Protein AF-A0A7S0RAB5-F1 (afdb_monomer)

Organism: NCBI:txid1411642

Foldseek 3Di:
DPPDFFDDQVPAPQSVVDDPVRNVLCRVLVNHNVRLVVLLVVQLVVCVVPVAAALVNSCVVDPDDSVSSVSSVVVCVVVVSGDNDSDPDDDDPPDPDDDDDDDDDDDDDDDDDDDDDDDD

Nearest PDB structures (foldseek):
  2cuj-assembly1_A  TM=9.264E-01  e=1.226E-06  Mus musculus
  2aqf-assembly1_A  TM=9.009E-01  e=9.433E-06  Mus musculus
  2aqe-assembly1_A  TM=8.494E-01  e=2.950E-05  Mus musculus
  5duk-assembly1_B  TM=6.057E-01  e=8.960E-01  Thermoplasmatales archaeon SCGC AB-539-N05
  4hx8-assembly1_A  TM=6.334E-01  e=1.538E+00  Bacillus subtilis subsp. subtilis str. 168

Radius of gyration: 24.68 Å; Cα contacts (8 Å, |Δi|>4): 88; chains: 1; bounding box: 91×33×41 Å

Solvent-accessible surface area (backbone atoms only — not comparable to full-atom values): 7958 Å² total; per-residue (Å²): 131,86,87,70,79,65,40,85,51,87,88,46,69,54,38,88,79,44,52,74,72,55,45,53,49,25,18,71,63,63,44,55,44,53,57,50,51,53,50,52,53,52,52,43,54,45,22,72,74,68,59,26,50,45,80,63,56,54,52,72,74,39,100,58,63,60,71,56,50,46,58,53,48,55,49,37,41,73,76,61,69,46,35,79,54,82,66,80,85,82,84,83,85,84,75,88,79,79,87,88,85,89,88,83,82,90,85,86,83,88,86,86,87,83,79,91,84,85,84,132

InterPro domains:
  IPR007526 SWIRM domain [PS50934] (1-93)
  IPR009057 Homedomain-like superfamily [SSF46689] (3-84)
  IPR036388 Winged helix-like DNA-binding domain superfamily [G3DSA:1.10.10.10] (1-84)

Secondary structure (DSSP, 8-state):
---PPPPP-TTSTTGGGS-HHHHHHHHHHT--HHHHHHHHHHHHHHHHHHS---HHHHHHH--S-HHHHHHHHHHHHHTTSS-SS-----------------------------------

pLDDT: mean 73.77, std 18.83, range [35.72, 91.31]

Mean predicted aligned error: 14.09 Å

Structure (mmCIF, N/CA/C/O backbone):
data_AF-A0A7S0RAB5-F1
#
_entry.id   AF-A0A7S0RAB5-F1
#
loop_
_atom_site.group_PDB
_atom_site.id
_atom_site.type_symbol
_atom_site.label_atom_id
_atom_site.label_alt_id
_atom_site.label_comp_id
_atom_site.label_asym_id
_atom_site.label_entity_id
_atom_site.label_seq_id
_atom_site.pdbx_PDB_ins_code
_atom_site.Cartn_x
_atom_site.Cartn_y
_atom_site.Cartn_z
_atom_site.occupancy
_atom_site.B_iso_or_equiv
_atom_site.auth_seq_id
_atom_site.auth_comp_id
_atom_site.auth_asym_id
_atom_site.auth_atom_id
_atom_site.pdbx_PDB_model_num
ATOM 1 N N . GLN A 1 1 ? -0.297 -25.748 11.561 1.00 43.00 1 GLN A N 1
ATOM 2 C CA . GLN A 1 1 ? -0.732 -24.383 11.193 1.00 43.00 1 GLN A CA 1
ATOM 3 C C . GLN A 1 1 ? -1.281 -23.698 12.435 1.00 43.00 1 GLN A C 1
ATOM 5 O O . GLN A 1 1 ? -2.224 -24.213 13.025 1.00 43.00 1 GLN A O 1
ATOM 10 N N . ARG A 1 2 ? -0.664 -22.610 12.910 1.00 53.41 2 ARG A N 1
ATOM 11 C CA . ARG A 1 2 ? -1.203 -21.876 14.064 1.00 53.41 2 ARG A CA 1
ATOM 12 C C . ARG A 1 2 ? -2.383 -21.036 13.576 1.00 53.41 2 ARG A C 1
ATOM 14 O O . ARG A 1 2 ? -2.157 -20.039 12.903 1.00 53.41 2 ARG A O 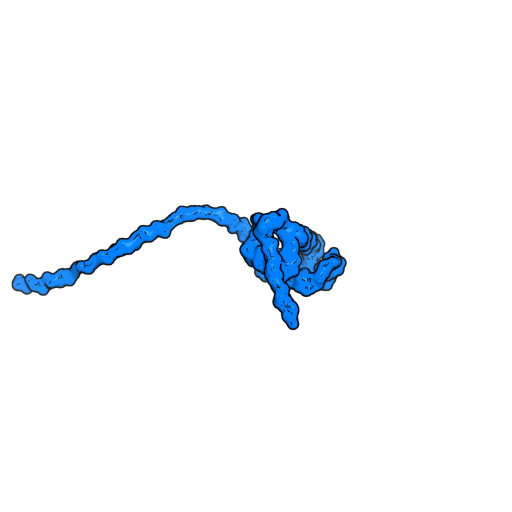1
ATOM 21 N N . HIS A 1 3 ? -3.606 -21.453 13.897 1.00 55.44 3 HIS A N 1
ATOM 22 C CA . HIS A 1 3 ? -4.803 -20.624 13.752 1.00 55.44 3 HIS A CA 1
ATOM 23 C C . HIS A 1 3 ? -4.666 -19.448 14.722 1.00 55.44 3 HIS A C 1
ATOM 25 O O . HIS A 1 3 ? -4.989 -19.559 15.903 1.00 55.44 3 HIS A O 1
ATOM 31 N N . GLN A 1 4 ? -4.058 -18.355 14.266 1.00 63.41 4 GLN A N 1
ATOM 32 C CA . GLN A 1 4 ? -3.954 -17.150 15.076 1.00 63.41 4 GLN A CA 1
ATOM 33 C C . GLN A 1 4 ? -5.253 -16.367 14.950 1.00 63.41 4 GLN A C 1
ATOM 35 O O . GLN A 1 4 ? -5.763 -16.187 13.846 1.00 63.41 4 GLN A O 1
ATOM 40 N N . ARG A 1 5 ? -5.791 -15.927 16.092 1.00 73.88 5 ARG A N 1
ATOM 41 C CA . ARG A 1 5 ? -7.004 -15.111 16.111 1.00 73.88 5 ARG A CA 1
ATOM 42 C C . ARG A 1 5 ? -6.786 -13.821 15.305 1.00 73.88 5 ARG A C 1
ATOM 44 O O . ARG A 1 5 ? -5.693 -13.249 15.410 1.00 73.88 5 ARG A O 1
ATOM 51 N N . PRO A 1 6 ? -7.794 -13.373 14.534 1.00 75.06 6 PRO A N 1
ATOM 52 C CA . PRO A 1 6 ? -7.741 -12.096 13.834 1.00 75.06 6 PRO A CA 1
ATOM 53 C C . PRO A 1 6 ? -7.420 -10.957 14.806 1.00 75.06 6 PRO A C 1
ATOM 55 O O . PRO A 1 6 ? -7.872 -10.970 15.953 1.00 75.06 6 PRO A O 1
ATOM 58 N N . LEU A 1 7 ? -6.612 -9.995 14.363 1.00 79.62 7 LEU A N 1
ATOM 59 C CA . LEU A 1 7 ? -6.367 -8.772 15.124 1.00 79.62 7 LEU A CA 1
ATOM 60 C C . LEU A 1 7 ? -7.634 -7.915 15.087 1.00 79.62 7 LEU A C 1
ATOM 62 O O . LEU A 1 7 ? -8.170 -7.685 14.004 1.00 79.62 7 LEU A O 1
ATOM 66 N N . ASP A 1 8 ? -8.094 -7.433 16.240 1.00 80.31 8 ASP A N 1
ATOM 67 C CA . ASP A 1 8 ? -9.153 -6.427 16.244 1.00 80.31 8 ASP A CA 1
ATOM 68 C C . ASP A 1 8 ? -8.555 -5.082 15.830 1.00 80.31 8 ASP A C 1
ATOM 70 O O . ASP A 1 8 ? -7.626 -4.571 16.458 1.00 80.31 8 ASP A O 1
ATOM 74 N N . ILE A 1 9 ? -9.050 -4.558 14.716 1.00 82.31 9 ILE A N 1
ATOM 75 C CA . ILE A 1 9 ? -8.608 -3.297 14.114 1.00 82.31 9 ILE A CA 1
ATOM 76 C C . ILE A 1 9 ? -9.522 -2.126 14.487 1.00 82.31 9 ILE A C 1
ATOM 78 O O . ILE A 1 9 ? -9.153 -0.973 14.265 1.00 82.31 9 ILE A O 1
ATOM 82 N N . ARG A 1 10 ? -10.696 -2.399 15.072 1.00 74.56 10 ARG A N 1
ATOM 83 C CA . ARG A 1 10 ? -11.684 -1.383 15.450 1.00 74.56 10 ARG A CA 1
ATOM 84 C C . ARG A 1 10 ? -11.160 -0.593 16.652 1.00 74.56 10 ARG A C 1
ATOM 86 O O . ARG A 1 10 ? -10.992 -1.145 17.733 1.00 74.56 10 ARG A O 1
ATOM 93 N N . GLY A 1 11 ? -10.861 0.690 16.440 1.00 76.94 11 GLY A N 1
ATOM 94 C CA . GLY A 1 11 ? -10.285 1.586 17.453 1.00 76.94 11 GLY A CA 1
ATOM 95 C C . GLY A 1 11 ? -8.774 1.815 17.339 1.00 76.94 11 GLY A C 1
ATOM 96 O O . GLY A 1 11 ? -8.204 2.532 18.159 1.00 76.94 11 GLY A O 1
ATOM 97 N N . LEU A 1 12 ? -8.109 1.241 16.330 1.00 84.50 12 LEU A N 1
ATOM 98 C CA . LEU A 1 12 ? -6.711 1.561 16.038 1.00 84.50 12 LEU A CA 1
ATOM 99 C C . LEU A 1 12 ? -6.595 2.847 15.201 1.00 84.50 12 LEU A C 1
ATOM 101 O O . LEU A 1 12 ? -7.436 3.102 14.336 1.00 84.50 12 LEU A O 1
ATOM 105 N N . PRO A 1 13 ? -5.528 3.642 15.395 1.00 82.88 13 PRO A N 1
ATOM 106 C CA . PRO A 1 13 ? -5.316 4.856 14.618 1.00 82.88 13 PRO A CA 1
ATOM 107 C C . PRO A 1 13 ? -5.153 4.522 13.130 1.00 82.88 13 PRO A C 1
ATOM 109 O O . PRO A 1 13 ? -4.350 3.661 12.758 1.00 82.88 13 PRO A O 1
ATOM 112 N N . GLY A 1 14 ? -5.926 5.209 12.288 1.00 81.81 14 GLY A N 1
ATOM 113 C CA . GLY A 1 14 ? -5.958 4.993 10.841 1.00 81.81 14 GLY A CA 1
ATOM 114 C C . GLY A 1 14 ? -6.905 3.884 10.374 1.00 81.81 14 GLY A C 1
ATOM 115 O O . GLY A 1 14 ? -6.995 3.668 9.173 1.00 81.81 14 GLY A O 1
ATOM 116 N N . ALA A 1 15 ? -7.627 3.203 11.275 1.00 85.12 15 ALA A N 1
ATOM 117 C CA . ALA A 1 15 ? -8.634 2.210 10.887 1.00 85.12 15 ALA A CA 1
ATOM 118 C C . ALA A 1 15 ? -9.799 2.821 10.089 1.00 85.12 15 ALA A C 1
ATOM 120 O O . ALA A 1 15 ? -10.341 2.155 9.218 1.00 85.12 15 ALA A O 1
ATOM 121 N N . GLU A 1 16 ? -10.143 4.085 10.344 1.00 85.56 16 GLU A N 1
ATOM 122 C CA . GLU A 1 16 ? -11.215 4.800 9.630 1.00 85.56 16 GLU A CA 1
ATOM 123 C C . GLU A 1 16 ? -10.843 5.172 8.187 1.00 85.56 16 GLU A C 1
ATOM 125 O O . GLU A 1 16 ? -11.714 5.452 7.377 1.00 85.56 16 GLU A O 1
ATOM 130 N N . LEU A 1 17 ? -9.549 5.152 7.855 1.00 86.81 17 LEU A N 1
ATOM 131 C CA . LEU A 1 17 ? -9.042 5.395 6.500 1.00 86.81 17 LEU A CA 1
ATOM 132 C C . LEU A 1 17 ? -8.933 4.098 5.686 1.00 86.81 17 LEU A C 1
ATOM 134 O O . LEU A 1 17 ? -8.532 4.132 4.522 1.00 86.81 17 LEU A O 1
ATOM 138 N N . LEU A 1 18 ? -9.202 2.952 6.319 1.00 86.31 18 LEU A N 1
ATOM 139 C CA . LEU A 1 18 ? -9.209 1.660 5.656 1.00 86.31 18 LEU A CA 1
ATOM 140 C C . LEU A 1 18 ? -10.596 1.375 5.109 1.00 86.31 18 LEU A C 1
ATOM 142 O O . LEU A 1 18 ? -11.613 1.517 5.781 1.00 86.31 18 LEU A O 1
ATOM 146 N N . THR A 1 19 ? -10.609 0.858 3.898 1.00 87.50 19 THR A N 1
ATOM 147 C CA . THR A 1 19 ? -11.803 0.286 3.285 1.00 87.50 19 THR A CA 1
ATOM 148 C C . THR A 1 19 ? -12.060 -1.141 3.807 1.00 87.50 19 THR A C 1
ATOM 150 O O . THR A 1 19 ? -11.169 -1.774 4.378 1.00 87.50 19 THR A O 1
ATOM 153 N N . ALA A 1 20 ? -13.268 -1.691 3.612 1.00 85.44 20 ALA A N 1
ATOM 154 C CA . ALA A 1 20 ? -13.691 -2.970 4.215 1.00 85.44 20 ALA A CA 1
ATOM 155 C C . ALA A 1 20 ? -12.719 -4.147 3.952 1.00 85.44 20 ALA A C 1
ATOM 157 O O . ALA A 1 20 ? -12.221 -4.776 4.887 1.00 85.44 20 ALA A O 1
ATOM 158 N N . TRP A 1 21 ? -12.366 -4.374 2.686 1.00 86.25 21 TRP A N 1
ATOM 159 C CA . TRP A 1 21 ? -11.325 -5.307 2.231 1.00 86.25 21 TRP A CA 1
ATOM 160 C C . TRP A 1 21 ? -9.920 -5.060 2.822 1.00 86.25 21 TRP A C 1
ATOM 162 O O . TRP A 1 21 ? -9.243 -6.015 3.210 1.00 86.25 21 TRP A O 1
ATOM 172 N N . GLU A 1 22 ? -9.470 -3.806 2.960 1.00 89.00 22 GLU A N 1
ATOM 173 C CA . GLU A 1 22 ? -8.187 -3.484 3.611 1.00 89.00 22 GLU A CA 1
ATOM 174 C C . GLU A 1 22 ? -8.225 -3.827 5.110 1.00 89.00 22 GLU A C 1
ATOM 176 O O . GLU A 1 22 ? -7.245 -4.333 5.670 1.00 89.00 22 GLU A O 1
ATOM 181 N N . GLY A 1 23 ? -9.371 -3.600 5.757 1.00 87.88 23 GLY A N 1
ATOM 182 C CA . GLY A 1 23 ? -9.621 -3.976 7.143 1.00 87.88 23 GLY A CA 1
ATOM 183 C C . GLY A 1 23 ? -9.536 -5.488 7.362 1.00 87.88 23 GLY A C 1
ATOM 184 O O . GLY A 1 23 ? -8.823 -5.949 8.257 1.00 87.88 23 GLY A O 1
ATOM 185 N N . GLU A 1 24 ? -10.180 -6.282 6.507 1.00 88.44 24 GLU A N 1
ATOM 186 C CA . GLU A 1 24 ? -10.096 -7.748 6.557 1.00 88.44 24 GLU A CA 1
ATOM 187 C C . GLU A 1 24 ? -8.654 -8.249 6.399 1.00 88.44 24 GLU A C 1
ATOM 189 O O . GLU A 1 24 ? -8.197 -9.125 7.147 1.00 88.44 24 GLU A O 1
ATOM 194 N N . LEU A 1 25 ? -7.898 -7.650 5.473 1.00 87.75 25 LEU A N 1
ATOM 195 C CA . LEU A 1 25 ? -6.489 -7.969 5.275 1.00 87.75 25 LEU A CA 1
ATOM 196 C C . LEU A 1 25 ? -5.65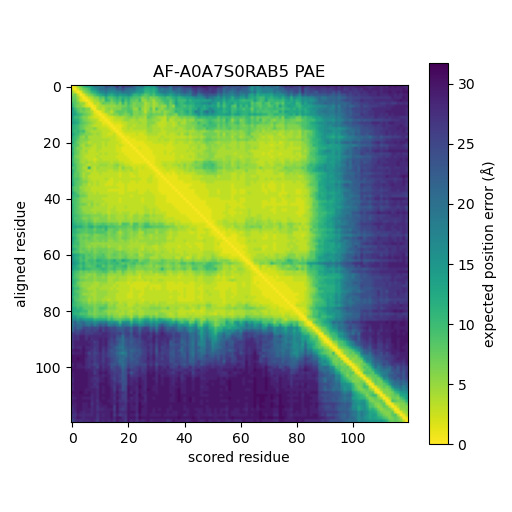9 -7.638 6.522 1.00 87.75 25 LEU A C 1
ATOM 198 O O . LEU A 1 25 ? -4.851 -8.462 6.957 1.00 87.75 25 LEU A O 1
ATOM 202 N N . CYS A 1 26 ? -5.866 -6.469 7.130 1.00 88.06 26 CYS A N 1
ATOM 203 C CA . CYS A 1 26 ? -5.160 -6.055 8.342 1.00 88.06 26 CYS A CA 1
ATOM 204 C C . CYS A 1 26 ? -5.480 -6.965 9.536 1.00 88.06 26 CYS A C 1
ATOM 206 O O . CYS A 1 26 ? -4.560 -7.421 10.227 1.00 88.06 26 CYS A O 1
ATOM 208 N N . ALA A 1 27 ? -6.756 -7.309 9.728 1.00 88.50 27 ALA A N 1
ATOM 209 C CA . ALA A 1 27 ? -7.207 -8.236 10.761 1.00 88.50 27 ALA A CA 1
ATOM 210 C C . ALA A 1 27 ? -6.590 -9.635 10.576 1.00 88.50 27 ALA A C 1
ATOM 212 O O . ALA A 1 27 ? -6.062 -10.217 11.529 1.00 88.50 27 ALA A O 1
ATOM 213 N N . GLY A 1 28 ? -6.571 -10.154 9.343 1.00 86.25 28 GLY A N 1
ATOM 214 C CA . GLY A 1 28 ? -6.017 -11.471 9.014 1.00 86.25 28 GLY A CA 1
ATOM 215 C C . GLY A 1 28 ? -4.483 -11.542 9.008 1.00 86.25 28 GLY A C 1
ATOM 216 O O . GLY A 1 28 ? -3.907 -12.567 9.370 1.00 86.25 28 GLY A O 1
ATOM 217 N N . CYS A 1 29 ? -3.793 -10.468 8.617 1.00 83.25 29 CYS A N 1
ATOM 218 C CA . CYS A 1 29 ? -2.325 -10.377 8.620 1.00 83.25 29 CYS A CA 1
ATOM 219 C C . CYS A 1 29 ? -1.744 -9.937 9.975 1.00 83.25 29 CYS A C 1
ATOM 221 O O . CYS A 1 29 ? -0.516 -9.946 10.145 1.00 83.25 29 CYS A O 1
ATOM 223 N N . ARG A 1 30 ? -2.602 -9.544 10.930 1.00 85.00 30 ARG A N 1
ATOM 224 C CA . ARG A 1 30 ? -2.222 -8.858 12.176 1.00 85.00 30 ARG A CA 1
ATOM 225 C C . ARG A 1 30 ? -1.312 -7.660 11.886 1.00 85.00 30 ARG A C 1
ATOM 227 O O . ARG A 1 30 ? -0.239 -7.523 12.478 1.00 85.00 30 ARG A O 1
ATOM 234 N N . LEU A 1 31 ? -1.706 -6.862 10.898 1.00 86.12 31 LEU A N 1
ATOM 235 C CA . LEU A 1 31 ? -1.017 -5.646 10.481 1.00 86.12 31 LEU A CA 1
ATOM 236 C C . LEU A 1 31 ? -1.761 -4.456 11.086 1.00 86.12 31 LEU A C 1
ATOM 238 O O . LEU A 1 31 ? -2.981 -4.380 10.976 1.00 86.12 31 LEU A O 1
ATOM 242 N N . LEU A 1 32 ? -1.046 -3.549 11.754 1.00 88.81 32 LEU A N 1
ATOM 243 C CA . LEU A 1 32 ? -1.686 -2.345 12.278 1.00 88.81 32 LEU A CA 1
ATOM 244 C C . LEU A 1 32 ? -2.100 -1.434 11.110 1.00 88.81 32 LEU A C 1
ATOM 246 O O . LEU A 1 32 ? -1.272 -1.230 10.217 1.00 88.81 32 LEU A O 1
ATOM 250 N N . PRO A 1 33 ? -3.296 -0.818 11.148 1.00 90.06 33 PRO A N 1
ATOM 251 C CA . PRO A 1 33 ? -3.763 0.109 10.116 1.00 90.06 33 PRO A CA 1
ATOM 252 C C . PRO A 1 33 ? -2.739 1.191 9.764 1.00 90.06 33 PRO A C 1
ATOM 254 O O . PRO A 1 33 ? -2.399 1.367 8.600 1.00 90.06 33 PRO A O 1
ATOM 257 N N . VAL A 1 34 ? -2.132 1.824 10.772 1.00 89.62 34 VAL A N 1
ATOM 258 C CA . VAL A 1 34 ? -1.076 2.830 10.567 1.00 89.62 34 VAL A CA 1
ATOM 259 C C . VAL A 1 34 ? 0.136 2.299 9.784 1.00 89.62 34 VAL A C 1
ATOM 261 O O . VAL A 1 34 ? 0.698 3.006 8.953 1.00 89.62 34 VAL A O 1
ATOM 264 N N . HIS A 1 35 ? 0.526 1.039 10.001 1.00 88.94 35 HIS A N 1
ATOM 265 C CA . HIS A 1 35 ? 1.646 0.428 9.279 1.00 88.94 35 HIS A CA 1
ATOM 266 C C . HIS A 1 35 ? 1.251 0.070 7.848 1.00 88.94 35 HIS A C 1
ATOM 268 O O . HIS A 1 35 ? 2.055 0.231 6.935 1.00 88.94 35 HIS A O 1
ATOM 274 N N . TYR A 1 36 ? 0.020 -0.407 7.652 1.00 90.56 36 TYR A N 1
ATOM 275 C CA . TYR A 1 36 ? -0.518 -0.673 6.324 1.00 90.56 36 TYR A CA 1
ATOM 276 C C . TYR A 1 36 ? -0.552 0.600 5.471 1.00 90.56 36 TYR A C 1
ATOM 278 O O . TYR A 1 36 ? -0.065 0.587 4.343 1.00 90.56 36 TYR A O 1
ATOM 286 N N . LEU A 1 37 ? -1.049 1.707 6.031 1.00 90.38 37 LEU A N 1
ATOM 287 C CA . LEU A 1 37 ? -1.106 2.996 5.341 1.00 90.38 37 LEU A CA 1
ATOM 288 C C . LEU A 1 37 ? 0.291 3.477 4.929 1.00 90.38 37 LEU A C 1
ATOM 290 O O . LEU A 1 37 ? 0.487 3.845 3.774 1.00 90.38 37 LEU A O 1
ATOM 294 N N . ALA A 1 38 ? 1.279 3.378 5.825 1.00 90.50 38 ALA A N 1
ATOM 295 C CA . ALA A 1 38 ? 2.665 3.719 5.505 1.00 90.50 38 ALA A CA 1
ATOM 296 C C . ALA A 1 38 ? 3.254 2.826 4.393 1.00 90.50 38 ALA A C 1
ATOM 298 O O . ALA A 1 38 ? 3.967 3.318 3.518 1.00 90.50 38 ALA A O 1
ATOM 299 N N . LEU A 1 39 ? 2.944 1.520 4.398 1.00 89.94 39 LEU A N 1
ATOM 300 C CA . LEU A 1 39 ? 3.351 0.585 3.339 1.00 89.94 39 LEU A CA 1
ATOM 301 C C . LEU A 1 39 ? 2.764 0.984 1.985 1.00 89.94 39 LEU A C 1
ATOM 303 O O . LEU A 1 39 ? 3.492 1.097 1.001 1.00 89.94 39 LEU A O 1
ATOM 307 N N . LYS A 1 40 ? 1.448 1.194 1.954 1.00 89.25 40 LYS A N 1
ATOM 308 C CA . LYS A 1 40 ? 0.680 1.601 0.777 1.00 89.25 40 LYS A CA 1
ATOM 309 C C . LYS A 1 40 ? 1.235 2.890 0.183 1.00 89.25 40 LYS A C 1
ATOM 311 O O . LYS A 1 40 ? 1.583 2.919 -0.993 1.00 89.25 40 LYS A O 1
ATOM 316 N N . GLU A 1 41 ? 1.408 3.920 1.005 1.00 91.19 41 GLU A N 1
ATOM 317 C CA . GLU A 1 41 ? 1.947 5.210 0.575 1.00 91.19 41 GLU A CA 1
ATOM 318 C C . GLU A 1 41 ? 3.364 5.081 -0.001 1.00 91.19 41 GLU A C 1
ATOM 320 O O . GLU A 1 41 ? 3.664 5.635 -1.059 1.00 91.19 41 GLU A O 1
ATOM 325 N N . ALA A 1 42 ? 4.246 4.327 0.659 1.00 91.31 42 ALA A N 1
ATOM 326 C CA . ALA A 1 42 ? 5.610 4.133 0.183 1.00 91.31 42 ALA A CA 1
ATOM 327 C C . ALA A 1 42 ? 5.672 3.314 -1.121 1.00 91.31 42 ALA A C 1
ATOM 329 O O . ALA A 1 42 ? 6.432 3.683 -2.019 1.00 91.31 42 ALA A O 1
ATOM 330 N N . LEU A 1 43 ? 4.844 2.272 -1.273 1.00 89.81 43 LEU A N 1
ATOM 331 C CA . LEU A 1 43 ? 4.727 1.502 -2.519 1.00 89.81 43 LEU A CA 1
ATOM 332 C C . LEU A 1 43 ? 4.206 2.365 -3.670 1.00 89.81 43 LEU A C 1
ATOM 334 O O . LEU A 1 43 ? 4.805 2.378 -4.743 1.00 89.81 43 LEU A O 1
ATOM 338 N N . MET A 1 44 ? 3.138 3.132 -3.442 1.00 89.69 44 MET A N 1
ATOM 339 C CA . MET A 1 44 ? 2.582 4.039 -4.448 1.00 89.69 44 MET A CA 1
ATOM 340 C C . MET A 1 44 ? 3.600 5.100 -4.859 1.00 89.69 44 MET A C 1
ATOM 342 O O . MET A 1 44 ? 3.823 5.318 -6.046 1.00 89.69 44 MET A O 1
ATOM 346 N N . ARG A 1 45 ? 4.285 5.719 -3.890 1.00 90.62 45 ARG A N 1
ATOM 347 C CA . ARG A 1 45 ? 5.324 6.721 -4.157 1.00 90.62 45 ARG A CA 1
ATOM 348 C C . ARG A 1 45 ? 6.492 6.132 -4.952 1.00 90.62 45 ARG A C 1
ATOM 350 O O . ARG A 1 45 ? 7.035 6.804 -5.827 1.00 90.62 45 ARG A O 1
ATOM 357 N N . ARG A 1 46 ? 6.877 4.881 -4.676 1.00 88.69 46 ARG A N 1
ATOM 358 C CA . ARG A 1 46 ? 7.907 4.163 -5.440 1.00 88.69 46 ARG A CA 1
ATOM 359 C C . ARG A 1 46 ? 7.447 3.883 -6.869 1.0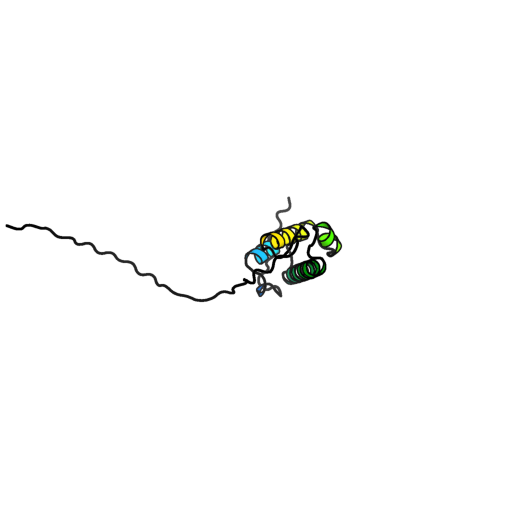0 88.69 46 ARG A C 1
ATOM 361 O O . ARG A 1 46 ? 8.196 4.184 -7.793 1.00 88.69 46 ARG A O 1
ATOM 368 N N . 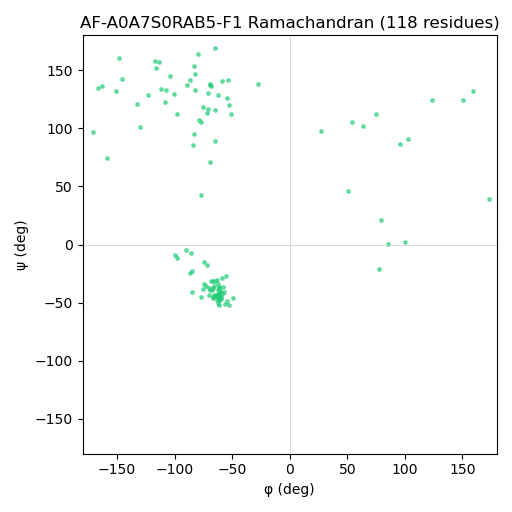CYS A 1 47 ? 6.216 3.407 -7.044 1.00 88.19 47 CYS A N 1
ATOM 369 C CA . CYS A 1 47 ? 5.617 3.165 -8.357 1.00 88.19 47 CYS A CA 1
ATOM 370 C C . CYS A 1 47 ? 5.501 4.448 -9.181 1.00 88.19 47 CYS A C 1
ATOM 372 O O . CYS A 1 47 ? 5.727 4.425 -10.384 1.00 88.19 47 CYS A O 1
ATOM 374 N N . LEU A 1 48 ? 5.211 5.580 -8.538 1.00 87.31 48 LEU A N 1
ATOM 375 C CA . LEU A 1 48 ? 5.161 6.881 -9.200 1.00 87.31 48 LEU A CA 1
ATOM 376 C C . LEU A 1 48 ? 6.540 7.333 -9.705 1.00 87.31 48 LEU A C 1
ATOM 378 O O . LEU A 1 48 ? 6.631 8.039 -10.702 1.00 87.31 48 LEU A O 1
ATOM 382 N N . LYS A 1 49 ? 7.613 6.936 -9.009 1.00 87.69 49 LYS A N 1
ATOM 383 C CA . LYS A 1 49 ? 8.991 7.321 -9.337 1.00 87.69 49 LYS A CA 1
ATOM 384 C C . LYS A 1 49 ? 9.633 6.420 -10.397 1.00 87.69 49 LYS A C 1
ATOM 386 O O . LYS A 1 49 ? 10.353 6.922 -11.248 1.00 87.69 49 LYS A O 1
ATOM 391 N N . GLU A 1 50 ? 9.411 5.110 -10.316 1.00 86.38 50 GLU A N 1
ATOM 392 C CA . GLU A 1 50 ? 10.017 4.097 -11.204 1.00 86.38 50 GLU A CA 1
ATOM 393 C C . GLU A 1 50 ? 9.067 3.632 -12.325 1.00 86.38 50 GLU A C 1
ATOM 395 O O . GLU A 1 50 ? 9.461 2.873 -13.208 1.00 86.38 50 GLU A O 1
ATOM 400 N N . GLY A 1 51 ? 7.790 4.018 -12.274 1.00 86.12 51 GLY A N 1
ATOM 401 C CA . GLY A 1 51 ? 6.731 3.552 -13.179 1.00 86.12 51 GLY A CA 1
ATOM 402 C C . GLY A 1 51 ? 6.188 2.153 -12.858 1.00 86.12 51 GLY A C 1
ATOM 403 O O . GLY A 1 51 ? 5.061 1.835 -13.232 1.00 86.12 51 GLY A O 1
ATOM 404 N N . HIS A 1 52 ? 6.953 1.343 -12.126 1.00 86.12 52 HIS A N 1
ATOM 405 C CA . HIS A 1 52 ? 6.617 -0.019 -11.721 1.00 86.12 52 HIS A CA 1
ATOM 406 C C . HIS A 1 52 ? 7.255 -0.339 -10.362 1.00 86.12 52 HIS A C 1
ATOM 408 O O . HIS A 1 52 ? 8.203 0.322 -9.934 1.00 86.12 52 HIS A O 1
ATOM 414 N N . VAL A 1 53 ? 6.744 -1.350 -9.662 1.00 88.75 53 VAL A N 1
ATOM 415 C CA . VAL A 1 53 ? 7.357 -1.864 -8.428 1.00 88.75 53 VAL A CA 1
ATOM 416 C C . VAL A 1 53 ? 7.415 -3.368 -8.532 1.00 88.75 53 VAL A C 1
ATOM 418 O O . VAL A 1 53 ? 6.383 -4.004 -8.646 1.00 88.75 53 VAL A O 1
ATOM 421 N N . SER A 1 54 ? 8.603 -3.962 -8.448 1.00 89.19 54 SER A N 1
ATOM 422 C CA . SER A 1 54 ? 8.708 -5.420 -8.400 1.00 89.19 54 SER A CA 1
ATOM 423 C C . SER A 1 54 ? 8.499 -5.945 -6.976 1.00 89.19 54 SER A C 1
ATOM 425 O O . SER A 1 54 ? 8.832 -5.292 -5.983 1.00 89.19 54 SER A O 1
ATOM 427 N N . ARG A 1 55 ? 8.030 -7.194 -6.852 1.00 88.62 55 ARG A N 1
ATOM 428 C CA . ARG A 1 55 ? 7.923 -7.897 -5.556 1.00 88.62 55 ARG A CA 1
ATOM 429 C C . ARG A 1 55 ? 9.252 -7.954 -4.792 1.00 88.62 55 ARG A C 1
ATOM 431 O O . ARG A 1 55 ? 9.252 -8.100 -3.568 1.00 88.62 55 ARG A O 1
ATOM 438 N N . THR A 1 56 ? 10.373 -7.914 -5.507 1.00 88.44 56 THR A N 1
ATOM 439 C CA . THR A 1 56 ? 11.721 -7.914 -4.931 1.00 88.44 56 THR A CA 1
ATOM 440 C C . THR A 1 56 ? 12.075 -6.536 -4.380 1.00 88.44 56 THR A C 1
ATOM 442 O O . THR A 1 56 ? 12.529 -6.453 -3.241 1.00 88.44 56 THR A O 1
ATOM 445 N N . ASP A 1 57 ? 11.798 -5.464 -5.130 1.00 88.12 57 ASP A N 1
ATOM 446 C CA . ASP A 1 57 ? 12.028 -4.079 -4.689 1.00 88.12 57 ASP A CA 1
ATOM 447 C C . ASP A 1 57 ? 11.177 -3.748 -3.457 1.00 88.12 57 ASP A C 1
ATOM 449 O O . ASP A 1 57 ? 11.697 -3.264 -2.452 1.00 88.12 57 ASP A O 1
ATOM 453 N N . ALA A 1 58 ? 9.902 -4.152 -3.463 1.00 88.44 58 ALA A N 1
ATOM 454 C CA . ALA A 1 58 ? 9.027 -4.027 -2.302 1.00 88.44 58 ALA A CA 1
ATOM 455 C C . ALA A 1 58 ? 9.640 -4.700 -1.058 1.00 88.44 58 ALA A C 1
ATOM 457 O O . ALA A 1 58 ? 9.730 -4.094 0.009 1.00 88.44 58 ALA A O 1
ATOM 458 N N . ARG A 1 59 ? 10.117 -5.946 -1.178 1.00 88.38 59 ARG A N 1
ATOM 459 C CA . ARG A 1 59 ? 10.757 -6.662 -0.058 1.00 88.38 59 ARG A CA 1
ATOM 460 C C . ARG A 1 59 ? 12.057 -6.011 0.408 1.00 88.38 59 ARG A C 1
ATOM 462 O O . ARG A 1 59 ? 12.373 -6.099 1.588 1.00 88.38 59 ARG A O 1
ATOM 469 N N . ALA A 1 60 ? 12.801 -5.377 -0.492 1.00 87.69 60 ALA A N 1
ATOM 470 C CA . ALA A 1 60 ? 14.020 -4.658 -0.142 1.00 87.69 60 ALA A CA 1
ATOM 471 C C . ALA A 1 60 ? 13.723 -3.338 0.594 1.00 87.69 60 ALA A C 1
ATOM 473 O O . ALA A 1 60 ? 14.458 -2.971 1.510 1.00 87.69 60 ALA A O 1
ATOM 474 N N . MET A 1 61 ? 12.634 -2.648 0.235 1.00 86.06 61 MET A N 1
ATOM 475 C CA . MET A 1 61 ? 12.215 -1.398 0.880 1.00 86.06 61 MET A CA 1
ATOM 476 C C . MET A 1 61 ? 11.707 -1.598 2.309 1.00 86.06 61 MET A C 1
ATOM 478 O O . MET A 1 61 ? 11.977 -0.774 3.184 1.00 86.06 61 MET A O 1
ATOM 482 N N . PHE A 1 62 ? 10.970 -2.680 2.563 1.00 86.44 62 PHE A N 1
ATOM 483 C CA . PHE A 1 62 ? 10.328 -2.909 3.854 1.00 86.44 62 PHE A CA 1
ATOM 484 C C . PHE A 1 62 ? 11.008 -4.035 4.629 1.00 86.44 62 PHE A C 1
ATOM 486 O O . PHE A 1 62 ? 11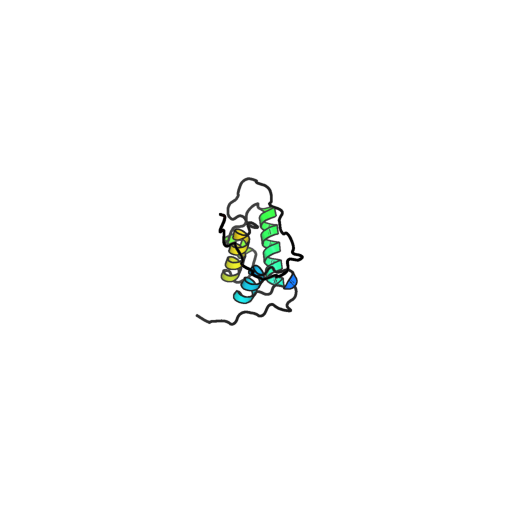.008 -5.189 4.216 1.00 86.44 62 PHE A O 1
ATOM 493 N N . LYS A 1 63 ? 11.471 -3.734 5.847 1.00 82.38 63 LYS A N 1
ATOM 494 C CA . LYS A 1 63 ? 11.928 -4.738 6.830 1.00 82.38 63 LYS A CA 1
ATOM 495 C C . LYS A 1 63 ? 10.755 -5.445 7.527 1.00 82.38 63 LYS A C 1
ATOM 497 O O . LYS A 1 63 ? 10.748 -5.611 8.744 1.00 82.38 63 LYS A O 1
ATOM 502 N N . VAL A 1 64 ? 9.728 -5.808 6.768 1.00 78.88 64 VAL A N 1
ATOM 503 C CA . VAL A 1 64 ? 8.504 -6.451 7.263 1.00 78.88 64 VAL A CA 1
ATOM 504 C C . VAL A 1 64 ? 8.452 -7.874 6.715 1.00 78.88 64 VAL A C 1
ATOM 506 O O . VAL A 1 64 ? 9.089 -8.187 5.713 1.00 78.88 64 VAL A O 1
ATOM 509 N N . ASP A 1 65 ? 7.708 -8.757 7.380 1.00 84.31 65 ASP A N 1
ATOM 510 C CA . ASP A 1 65 ? 7.527 -10.136 6.932 1.00 84.31 65 ASP A CA 1
ATOM 511 C C . ASP A 1 65 ? 7.043 -10.185 5.471 1.00 84.31 65 ASP A C 1
ATOM 513 O O . ASP A 1 65 ? 5.979 -9.651 5.129 1.00 84.31 65 ASP A O 1
ATOM 517 N N . GLY A 1 66 ? 7.835 -10.833 4.612 1.00 82.44 66 GLY A N 1
ATOM 518 C CA . GLY A 1 66 ? 7.585 -10.889 3.177 1.00 82.44 66 GLY A CA 1
ATOM 519 C C . GLY A 1 66 ? 6.231 -11.506 2.828 1.00 82.44 66 GLY A C 1
ATOM 520 O O . GLY A 1 66 ? 5.633 -11.108 1.836 1.00 82.44 66 GLY A O 1
ATOM 521 N N . HIS A 1 67 ? 5.698 -12.416 3.646 1.00 84.00 67 HIS A N 1
ATOM 522 C CA . HIS A 1 67 ? 4.391 -13.023 3.402 1.00 84.00 67 HIS A CA 1
ATOM 523 C C . HIS A 1 67 ? 3.248 -12.017 3.607 1.00 84.00 67 HIS A C 1
ATOM 525 O O . HIS A 1 67 ? 2.271 -12.011 2.859 1.00 84.00 67 HIS A O 1
ATOM 531 N N . LYS A 1 68 ? 3.367 -11.131 4.603 1.00 85.62 68 LYS A N 1
ATOM 532 C CA . LYS A 1 68 ? 2.384 -10.058 4.836 1.00 85.62 68 LYS A CA 1
ATOM 533 C C . LYS A 1 68 ? 2.464 -9.003 3.743 1.00 85.62 68 LYS A C 1
ATOM 535 O O . LYS A 1 68 ? 1.434 -8.584 3.226 1.00 85.62 68 LYS A O 1
ATOM 540 N N . LEU A 1 69 ? 3.687 -8.621 3.375 1.00 89.38 69 LEU A N 1
ATOM 541 C CA . LEU A 1 69 ? 3.925 -7.662 2.305 1.00 89.38 69 LEU A CA 1
ATOM 542 C C . LEU A 1 69 ? 3.377 -8.166 0.966 1.00 89.38 69 LEU A C 1
ATOM 544 O O . LEU A 1 69 ? 2.759 -7.387 0.256 1.00 89.38 69 LEU A O 1
ATOM 548 N N . MET A 1 70 ? 3.542 -9.452 0.640 1.00 89.19 70 MET A N 1
ATOM 549 C CA . MET A 1 70 ? 2.977 -10.017 -0.592 1.00 89.19 70 MET A CA 1
ATOM 550 C C . MET A 1 70 ? 1.454 -9.950 -0.620 1.00 89.19 70 MET A C 1
ATOM 552 O O . MET A 1 70 ? 0.905 -9.511 -1.618 1.00 89.19 70 MET A O 1
ATOM 556 N N . ARG A 1 71 ? 0.771 -10.255 0.491 1.00 89.38 71 ARG A N 1
ATOM 557 C CA . ARG A 1 71 ? -0.694 -10.109 0.565 1.00 89.38 71 ARG A CA 1
ATOM 558 C C . ARG A 1 71 ? -1.153 -8.664 0.332 1.00 89.38 71 ARG A C 1
ATOM 560 O O . ARG A 1 71 ? -2.150 -8.453 -0.344 1.00 89.38 71 ARG A O 1
ATOM 567 N N . VAL A 1 72 ? -0.429 -7.683 0.878 1.00 89.50 72 VAL A N 1
ATOM 568 C CA . VAL A 1 72 ? -0.698 -6.251 0.640 1.00 89.50 72 VAL A CA 1
ATOM 569 C C . VAL A 1 72 ? -0.420 -5.877 -0.817 1.00 89.50 72 VAL A C 1
ATOM 571 O O . VAL A 1 72 ? -1.218 -5.195 -1.446 1.00 89.50 72 VAL A O 1
ATOM 574 N N . TYR A 1 73 ? 0.704 -6.335 -1.357 1.00 90.19 73 TYR A N 1
ATOM 575 C CA . TYR A 1 73 ? 1.130 -6.047 -2.719 1.00 90.19 73 TYR A CA 1
ATOM 576 C C . TYR A 1 73 ? 0.165 -6.629 -3.762 1.00 90.19 73 TYR A C 1
ATOM 578 O O . TYR A 1 73 ? -0.210 -5.926 -4.694 1.00 90.19 73 TYR A O 1
ATOM 586 N N . ASP A 1 74 ? -0.289 -7.870 -3.583 1.00 90.25 74 ASP A N 1
ATOM 587 C CA . ASP A 1 74 ? -1.255 -8.506 -4.483 1.00 90.25 74 ASP A CA 1
ATOM 588 C C . ASP A 1 74 ? -2.627 -7.805 -4.427 1.00 90.25 74 ASP A C 1
ATOM 590 O O . ASP A 1 74 ? -3.270 -7.655 -5.463 1.00 90.25 74 ASP A O 1
ATOM 594 N N . LEU A 1 75 ? -3.049 -7.308 -3.253 1.00 89.56 75 LEU A N 1
ATOM 595 C CA . LEU A 1 75 ? -4.239 -6.456 -3.139 1.00 89.56 75 LEU A CA 1
ATOM 596 C C . LEU A 1 75 ? -4.050 -5.154 -3.929 1.00 89.56 75 LEU A C 1
ATOM 598 O O . LEU A 1 75 ? -4.882 -4.794 -4.746 1.00 89.56 75 LEU A O 1
ATOM 602 N N . LEU A 1 76 ? -2.932 -4.455 -3.732 1.00 88.88 76 LEU A N 1
ATOM 603 C CA . LEU A 1 76 ? -2.654 -3.197 -4.431 1.00 88.88 76 LEU A CA 1
ATOM 604 C C . LEU A 1 76 ? -2.564 -3.372 -5.956 1.00 88.88 76 LEU A C 1
ATOM 606 O O . LEU A 1 76 ? -2.973 -2.478 -6.697 1.00 88.88 76 LEU A O 1
ATOM 610 N N . LEU A 1 77 ? -2.062 -4.516 -6.427 1.00 88.88 77 LEU A N 1
ATOM 611 C CA . LEU A 1 77 ? -2.110 -4.891 -7.840 1.00 88.88 77 LEU A CA 1
ATOM 612 C C . LEU A 1 77 ? -3.545 -5.123 -8.323 1.00 88.88 77 LEU A C 1
ATOM 614 O O . LEU A 1 77 ? -3.890 -4.652 -9.401 1.00 88.88 77 LEU A O 1
ATOM 618 N N . SER A 1 78 ? -4.391 -5.810 -7.546 1.00 88.25 78 SER A N 1
ATOM 619 C CA . SER A 1 78 ? -5.772 -6.093 -7.959 1.00 88.25 78 SER A CA 1
ATOM 620 C C . SER A 1 78 ? -6.649 -4.841 -8.019 1.00 88.25 78 SER A C 1
ATOM 622 O O . SER A 1 78 ? -7.524 -4.761 -8.877 1.00 88.25 78 SER A O 1
ATOM 624 N N . VAL A 1 79 ? -6.386 -3.844 -7.166 1.00 87.12 79 VAL A N 1
ATOM 625 C CA . VAL A 1 79 ? -7.028 -2.517 -7.243 1.00 87.12 79 VAL A CA 1
ATOM 626 C C . VAL A 1 79 ? -6.473 -1.677 -8.407 1.00 87.12 79 VAL A C 1
ATOM 628 O O . VAL A 1 79 ? -7.074 -0.680 -8.797 1.00 87.12 79 VAL A O 1
ATOM 631 N N . GLY A 1 80 ? -5.331 -2.063 -8.985 1.00 86.94 80 GLY A N 1
ATOM 632 C CA . GLY A 1 80 ? -4.670 -1.315 -10.056 1.00 86.94 80 GLY A CA 1
ATOM 633 C C . GLY A 1 80 ? -3.857 -0.113 -9.566 1.00 86.94 80 GLY A C 1
ATOM 634 O O . GLY A 1 80 ? -3.596 0.815 -10.327 1.00 86.94 80 GLY A O 1
ATOM 635 N N . TRP A 1 81 ? -3.455 -0.096 -8.292 1.00 86.50 81 TRP A N 1
ATOM 636 C CA . TRP A 1 81 ? -2.611 0.971 -7.736 1.00 86.50 81 TRP A CA 1
ATOM 637 C C . TRP A 1 81 ? -1.121 0.749 -7.970 1.00 86.50 81 TRP A C 1
ATOM 639 O O . TRP A 1 81 ? -0.342 1.701 -7.928 1.00 86.50 81 TRP A O 1
ATOM 649 N N . LEU A 1 82 ? -0.718 -0.501 -8.192 1.00 88.31 82 LEU A N 1
ATOM 650 C CA . LEU A 1 82 ? 0.644 -0.871 -8.561 1.00 88.31 82 LEU A CA 1
ATOM 651 C C . LEU A 1 82 ? 0.663 -1.513 -9.946 1.00 88.31 82 LEU A C 1
ATOM 653 O O . LEU A 1 82 ? -0.340 -2.055 -10.405 1.00 88.31 82 LEU A O 1
ATOM 657 N N . ARG A 1 83 ? 1.833 -1.470 -10.585 1.00 84.94 83 ARG A N 1
ATOM 658 C CA . ARG A 1 83 ? 2.134 -2.162 -11.841 1.00 84.94 83 ARG A CA 1
ATOM 659 C C . ARG A 1 83 ? 3.342 -3.069 -11.625 1.00 84.94 83 ARG A C 1
ATOM 661 O O . ARG A 1 83 ? 4.354 -2.606 -11.093 1.00 84.94 83 ARG A O 1
ATOM 668 N N . ASP A 1 84 ? 3.223 -4.347 -11.991 1.00 77.06 84 ASP A N 1
ATOM 669 C CA . ASP A 1 84 ? 4.335 -5.305 -11.921 1.00 77.06 84 ASP A CA 1
ATOM 670 C C . ASP A 1 84 ? 5.209 -5.283 -13.184 1.00 77.06 84 ASP A C 1
ATOM 672 O O . ASP A 1 84 ? 6.401 -5.583 -13.107 1.00 77.06 84 ASP A O 1
ATOM 676 N N . GLU A 1 85 ? 4.643 -4.845 -14.309 1.00 72.44 85 GLU A N 1
ATOM 677 C CA . GLU A 1 85 ? 5.339 -4.634 -15.575 1.00 72.44 85 GLU A CA 1
ATOM 678 C C . GLU A 1 85 ? 5.583 -3.130 -15.821 1.00 72.44 85 GLU A C 1
ATOM 680 O O . GLU A 1 85 ? 4.736 -2.307 -15.449 1.00 72.44 85 GLU A O 1
ATOM 685 N N . PRO A 1 86 ? 6.715 -2.725 -16.439 1.00 62.97 86 PRO A N 1
ATOM 686 C CA . PRO A 1 86 ? 6.926 -1.357 -16.913 1.00 62.97 86 PRO A CA 1
ATOM 687 C C . PRO A 1 86 ? 6.008 -1.075 -18.111 1.00 62.97 86 PRO A C 1
ATOM 689 O O . PRO A 1 86 ? 6.445 -0.991 -19.257 1.00 62.97 86 PRO A O 1
ATOM 692 N N . ALA A 1 87 ? 4.710 -0.962 -17.846 1.00 52.81 87 ALA A N 1
ATOM 693 C CA . ALA A 1 87 ? 3.717 -0.621 -18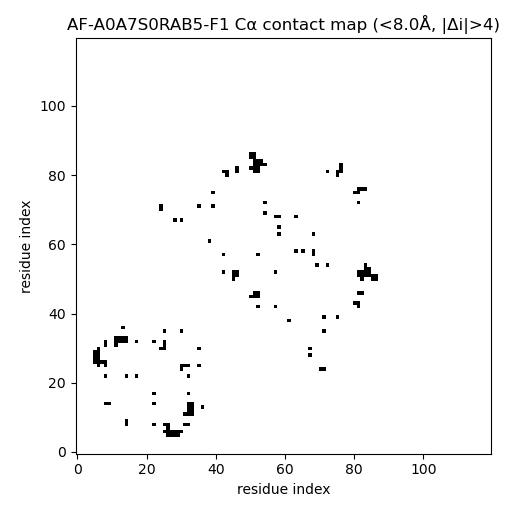.842 1.00 52.81 87 ALA A CA 1
ATOM 694 C C . ALA A 1 87 ? 3.984 0.808 -19.328 1.00 52.81 87 ALA A C 1
ATOM 696 O O . ALA A 1 87 ? 3.916 1.774 -18.562 1.00 52.81 87 ALA A O 1
ATOM 697 N N . ALA A 1 88 ? 4.315 0.922 -20.611 1.00 51.22 88 ALA A N 1
ATOM 698 C CA . ALA A 1 88 ? 4.302 2.175 -21.338 1.00 51.22 88 ALA A CA 1
ATOM 699 C C . ALA A 1 88 ? 2.941 2.861 -21.124 1.00 51.22 88 ALA A C 1
ATOM 701 O O . ALA A 1 88 ? 1.917 2.332 -21.532 1.00 51.22 88 ALA A O 1
ATOM 702 N N . GLN A 1 89 ? 2.973 3.990 -20.411 1.00 50.25 89 GLN A N 1
ATOM 703 C CA . GLN A 1 89 ? 2.018 5.102 -20.432 1.00 50.25 89 GLN A CA 1
ATOM 704 C C . GLN A 1 89 ? 0.570 4.758 -20.826 1.00 50.25 89 GLN A C 1
ATOM 706 O O . GLN A 1 89 ? 0.274 4.828 -22.006 1.00 50.25 89 GLN A O 1
ATOM 711 N N . GLU A 1 90 ? -0.339 4.564 -19.861 1.00 45.59 90 GLU A N 1
ATOM 712 C CA . GLU A 1 90 ? -1.713 5.089 -19.966 1.00 45.59 90 GLU A CA 1
ATOM 713 C C . GLU A 1 90 ? -2.254 5.510 -18.580 1.00 45.59 90 GLU A C 1
ATOM 715 O O . GLU A 1 90 ? -1.927 4.940 -17.531 1.00 45.59 90 GLU A O 1
ATOM 720 N N . GLU A 1 91 ? -3.001 6.608 -18.643 1.00 45.22 91 GLU A N 1
ATOM 721 C CA . GLU A 1 91 ? -3.500 7.554 -17.638 1.00 45.22 91 GLU A CA 1
ATOM 722 C C . GLU A 1 91 ? -4.500 6.960 -16.607 1.00 45.22 91 GLU A C 1
ATOM 724 O O . GLU A 1 91 ? -4.952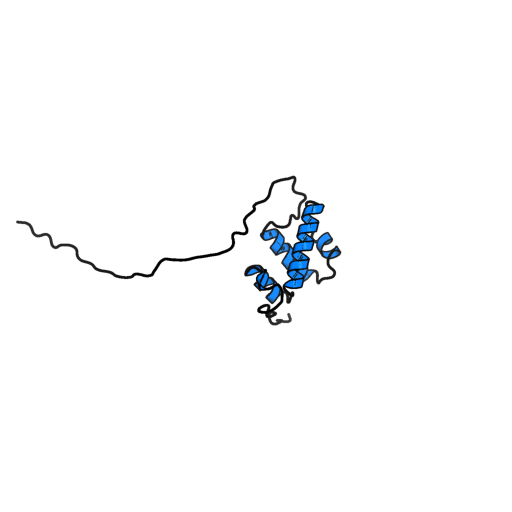 5.823 -16.742 1.00 45.22 91 GLU A O 1
ATOM 729 N N . PRO A 1 92 ? -4.824 7.696 -15.523 1.00 56.31 92 PRO A N 1
ATOM 730 C CA . PRO A 1 92 ? -5.391 7.153 -14.291 1.00 56.31 92 PRO A CA 1
ATOM 731 C C . PRO A 1 92 ? -6.924 7.040 -14.333 1.00 56.31 92 PRO A C 1
ATOM 733 O O . PRO A 1 92 ? -7.589 7.995 -14.734 1.00 56.31 92 PRO A O 1
ATOM 736 N N . PRO A 1 93 ? -7.538 5.977 -13.779 1.00 46.91 93 PRO A N 1
ATOM 737 C CA . PRO A 1 93 ? -8.908 6.078 -13.309 1.00 46.91 93 PRO A CA 1
ATOM 738 C C . PRO A 1 93 ? -8.900 6.676 -11.897 1.00 46.91 93 PRO A C 1
ATOM 740 O O . PRO A 1 93 ? -8.738 5.991 -10.886 1.00 46.91 93 PRO A O 1
ATOM 743 N N . ALA A 1 94 ? -9.082 7.994 -11.837 1.00 52.19 94 ALA A N 1
ATOM 744 C CA . ALA A 1 94 ? -9.705 8.628 -10.686 1.00 52.19 94 ALA A CA 1
ATOM 745 C C . ALA A 1 94 ? -11.066 7.953 -10.435 1.00 52.19 94 ALA A C 1
ATOM 747 O O . ALA A 1 94 ? -11.881 7.856 -11.350 1.00 52.19 94 ALA A O 1
ATOM 748 N N . GLY A 1 95 ? -11.311 7.472 -9.215 1.00 43.19 95 GLY A N 1
ATOM 749 C CA . GLY A 1 95 ? -12.583 6.818 -8.905 1.00 43.19 95 GLY A CA 1
ATOM 750 C C . GLY A 1 95 ? -12.677 6.175 -7.525 1.00 43.19 95 GLY A C 1
ATOM 751 O O . GLY A 1 95 ? -13.251 5.101 -7.407 1.00 43.19 95 GLY A O 1
ATOM 752 N N . ALA A 1 96 ? -12.127 6.797 -6.478 1.00 44.41 96 ALA A N 1
ATOM 753 C CA . ALA A 1 96 ? -12.601 6.528 -5.121 1.00 44.41 96 ALA A CA 1
ATOM 754 C C . ALA A 1 96 ? -13.820 7.434 -4.888 1.00 44.41 96 ALA A C 1
ATOM 756 O O . ALA A 1 96 ? -13.684 8.584 -4.480 1.00 44.41 96 ALA A O 1
ATOM 757 N N . GLY A 1 97 ? -14.993 6.949 -5.298 1.00 38.44 97 GLY A N 1
ATOM 758 C CA . GLY A 1 97 ? -16.275 7.544 -4.943 1.00 38.44 97 GLY A CA 1
ATOM 759 C C . GLY A 1 97 ? -16.637 7.112 -3.529 1.00 38.44 97 GLY A C 1
ATOM 760 O O . GLY A 1 97 ? -16.968 5.947 -3.313 1.00 38.44 97 GLY A O 1
ATOM 761 N N . ASP A 1 98 ? -16.529 8.046 -2.591 1.00 36.56 98 ASP A N 1
ATOM 762 C CA . ASP A 1 98 ? -17.075 7.930 -1.245 1.00 36.56 98 ASP A CA 1
ATOM 763 C C . ASP A 1 98 ? -18.616 7.979 -1.272 1.00 36.56 98 ASP A C 1
ATOM 765 O O . ASP A 1 98 ? -19.242 8.767 -1.983 1.00 36.56 98 ASP A O 1
ATOM 769 N N . ASP A 1 99 ? -19.164 7.074 -0.471 1.00 42.69 99 ASP A N 1
ATOM 770 C CA . ASP A 1 99 ? -20.510 6.889 0.068 1.00 42.69 99 ASP A CA 1
ATOM 771 C C . ASP A 1 99 ? -21.383 8.162 0.246 1.00 42.69 99 ASP A C 1
ATOM 773 O O . ASP A 1 99 ? -20.903 9.175 0.753 1.00 42.69 99 ASP A O 1
ATOM 777 N N . ALA A 1 100 ? -22.685 8.091 -0.100 1.00 40.78 100 ALA A N 1
ATOM 778 C CA . ALA A 1 100 ? -23.807 8.295 0.847 1.00 40.78 100 ALA A CA 1
ATOM 779 C C . ALA A 1 100 ? -25.170 8.680 0.201 1.00 40.78 100 ALA A C 1
ATOM 781 O O . ALA A 1 100 ? -25.303 9.682 -0.498 1.00 40.78 100 ALA A O 1
ATOM 782 N N . GLN A 1 101 ? -26.212 7.961 0.658 1.00 45.38 101 GLN A N 1
ATOM 783 C CA . GLN A 1 101 ? -27.562 8.448 1.023 1.00 45.38 101 GLN A CA 1
ATOM 784 C C . GLN A 1 101 ? -28.778 8.243 0.074 1.00 45.38 101 GLN A C 1
ATOM 786 O O . GLN A 1 101 ? -29.210 9.140 -0.639 1.00 45.38 101 GLN A O 1
ATOM 791 N N . LYS A 1 102 ? -29.445 7.092 0.302 1.00 39.84 102 LYS A N 1
ATOM 792 C CA . LYS A 1 102 ? -30.828 6.958 0.845 1.00 39.84 102 LYS A CA 1
ATOM 793 C C . LYS A 1 102 ? -32.026 7.270 -0.074 1.00 39.84 102 LYS A C 1
ATOM 795 O O . LYS A 1 102 ? -32.341 8.433 -0.263 1.00 39.84 102 LYS A O 1
ATOM 800 N N . SER A 1 103 ? -32.801 6.230 -0.421 1.00 40.41 103 SER A N 1
ATOM 801 C CA . SER A 1 103 ? -34.202 5.977 0.013 1.00 40.41 103 SER A CA 1
ATOM 802 C C . SER A 1 103 ? -35.000 5.207 -1.052 1.00 40.41 103 SER A C 1
ATOM 804 O O . SER A 1 103 ? -35.095 5.698 -2.165 1.00 40.41 103 SER A O 1
ATOM 806 N N . ASP A 1 104 ? -35.590 4.060 -0.705 1.00 35.72 104 ASP A N 1
ATOM 807 C CA . ASP A 1 104 ? -36.987 3.694 -1.028 1.00 35.72 104 ASP A CA 1
ATOM 808 C C . ASP A 1 104 ? -37.279 2.402 -0.239 1.00 35.72 104 ASP A C 1
ATOM 810 O O . ASP A 1 104 ? -36.623 1.380 -0.422 1.00 35.72 104 ASP A O 1
ATOM 814 N N . ALA A 1 105 ? -37.908 2.503 0.932 1.00 43.47 105 ALA A N 1
ATOM 815 C CA . ALA A 1 105 ? -39.360 2.516 1.111 1.00 43.47 105 ALA A CA 1
ATOM 816 C C . ALA A 1 105 ? -39.986 1.185 0.666 1.00 43.47 105 ALA A C 1
ATOM 818 O O . ALA A 1 105 ? -40.147 0.880 -0.508 1.00 43.47 105 ALA A O 1
ATOM 819 N N . ALA A 1 106 ? -40.294 0.372 1.673 1.00 48.00 106 ALA A N 1
ATOM 820 C CA . ALA A 1 106 ? -41.136 -0.798 1.551 1.00 48.00 106 ALA A CA 1
ATOM 821 C C . ALA A 1 106 ? -42.581 -0.367 1.273 1.00 48.00 106 ALA A C 1
ATOM 823 O O . ALA A 1 106 ? -43.085 0.488 1.995 1.00 48.00 106 ALA A O 1
ATOM 824 N N . GLU A 1 107 ? -43.265 -1.024 0.337 1.00 44.03 107 GLU A N 1
ATOM 825 C CA . GLU A 1 107 ? -44.716 -1.199 0.425 1.00 44.03 107 GLU A CA 1
ATOM 826 C C . GLU A 1 107 ? -45.149 -2.494 -0.274 1.00 44.03 107 GLU A C 1
ATOM 828 O O . GLU A 1 107 ? -44.712 -2.824 -1.376 1.00 44.03 107 GLU A O 1
ATOM 833 N N . ALA A 1 108 ? -45.976 -3.255 0.437 1.00 45.62 108 ALA A N 1
ATOM 834 C CA . ALA A 1 108 ? -46.583 -4.511 0.035 1.00 45.62 108 ALA A CA 1
ATOM 835 C C . ALA A 1 108 ? -48.109 -4.338 -0.036 1.00 45.62 108 ALA A C 1
ATOM 837 O O . ALA A 1 108 ? -48.648 -3.564 0.748 1.00 45.62 108 ALA A O 1
ATOM 838 N N . ALA A 1 109 ? -48.747 -5.140 -0.904 1.00 50.00 109 ALA A N 1
ATOM 839 C CA . ALA A 1 109 ? -50.185 -5.444 -1.093 1.00 50.00 109 ALA A CA 1
ATOM 840 C C . ALA A 1 109 ? -50.598 -5.130 -2.549 1.00 50.00 109 ALA A C 1
ATOM 842 O O . ALA A 1 109 ? -50.327 -4.048 -3.042 1.00 50.00 109 ALA A O 1
ATOM 843 N N . GLY A 1 110 ? -51.173 -6.017 -3.363 1.00 40.94 110 GLY A N 1
ATOM 844 C CA . GLY A 1 110 ? -51.946 -7.217 -3.073 1.00 40.94 110 GLY A CA 1
ATOM 845 C C . GLY A 1 110 ? -53.431 -6.885 -3.113 1.00 40.94 110 GLY A C 1
ATOM 846 O O . GLY A 1 110 ? -53.977 -6.621 -2.059 1.00 40.94 110 GLY A O 1
ATOM 847 N N . GLU A 1 111 ? -54.063 -6.930 -4.291 1.00 45.69 111 GLU A N 1
ATOM 848 C CA . GLU A 1 111 ? -55.508 -7.154 -4.433 1.00 45.69 111 GLU A CA 1
ATOM 849 C C . GLU A 1 111 ? -55.864 -7.556 -5.871 1.00 45.69 111 GLU A C 1
ATOM 851 O O . GL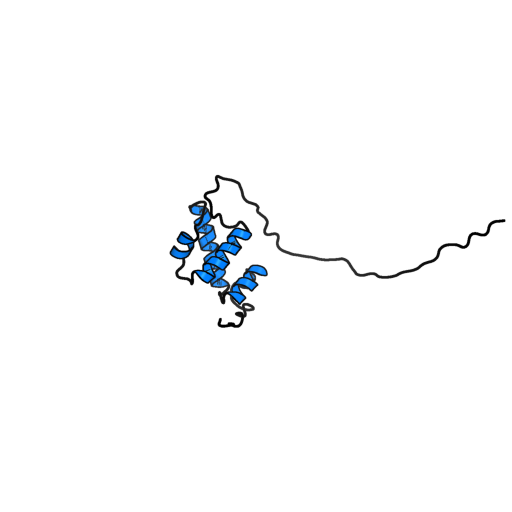U A 1 111 ? -55.327 -7.042 -6.853 1.00 45.69 111 GLU A O 1
ATOM 856 N N . ALA A 1 112 ? -56.735 -8.555 -5.958 1.00 52.53 112 ALA A N 1
ATOM 857 C CA . ALA A 1 112 ? -57.213 -9.209 -7.159 1.00 52.53 112 ALA A CA 1
ATOM 858 C C . ALA A 1 112 ? -58.690 -8.866 -7.343 1.00 52.53 112 ALA A C 1
ATOM 860 O O . ALA A 1 112 ? -59.446 -9.036 -6.398 1.00 52.53 112 ALA A O 1
ATOM 861 N N . GLU A 1 113 ? -59.119 -8.489 -8.547 1.00 42.53 113 GLU A N 1
ATOM 862 C CA . GLU A 1 113 ? -60.482 -8.751 -9.022 1.00 42.53 113 GLU A CA 1
ATOM 863 C C . GLU A 1 113 ? -60.576 -8.505 -10.534 1.00 42.53 113 GLU A C 1
ATOM 865 O O . GLU A 1 113 ? -60.049 -7.524 -11.055 1.00 42.53 113 GLU A O 1
ATOM 870 N N . GLY A 1 114 ? -61.217 -9.427 -11.257 1.00 42.09 114 GLY A N 1
ATOM 871 C CA . GLY A 1 114 ? -61.242 -9.429 -12.718 1.00 42.09 114 GLY A CA 1
ATOM 872 C C . GLY A 1 114 ? -62.406 -10.224 -13.302 1.00 42.09 114 GLY A C 1
ATOM 873 O O . GLY A 1 114 ? -62.211 -11.310 -13.830 1.00 42.09 114 GLY A O 1
ATOM 874 N N . ALA A 1 115 ? -63.593 -9.623 -13.194 1.00 52.34 115 ALA A N 1
ATOM 875 C CA . ALA A 1 115 ? -64.713 -9.628 -14.140 1.00 52.34 115 ALA A CA 1
ATOM 876 C C . ALA A 1 115 ? -65.294 -10.966 -14.652 1.00 52.34 115 ALA A C 1
ATOM 878 O O . ALA A 1 115 ? -64.823 -11.577 -15.611 1.00 52.34 115 ALA A O 1
ATOM 879 N N . ALA A 1 116 ? -66.475 -11.294 -14.118 1.00 48.94 116 ALA A N 1
ATOM 880 C CA . ALA A 1 116 ? -67.488 -12.082 -14.808 1.00 48.94 116 ALA A CA 1
ATOM 881 C C . ALA A 1 116 ? -68.121 -11.251 -15.941 1.00 48.94 116 ALA A C 1
ATOM 883 O O . ALA A 1 116 ? -68.773 -10.237 -15.695 1.00 48.94 116 ALA A O 1
ATOM 884 N N . GLY A 1 117 ? -67.938 -11.694 -17.185 1.00 44.66 117 GLY A N 1
ATOM 885 C CA . GLY A 1 117 ? -68.660 -11.199 -18.354 1.00 44.66 117 GLY A CA 1
ATOM 886 C C . GLY A 1 117 ? -69.826 -12.124 -18.695 1.00 44.66 117 GLY A C 1
ATOM 887 O O . GLY A 1 117 ? -69.613 -13.252 -19.130 1.00 44.66 117 GLY A O 1
ATOM 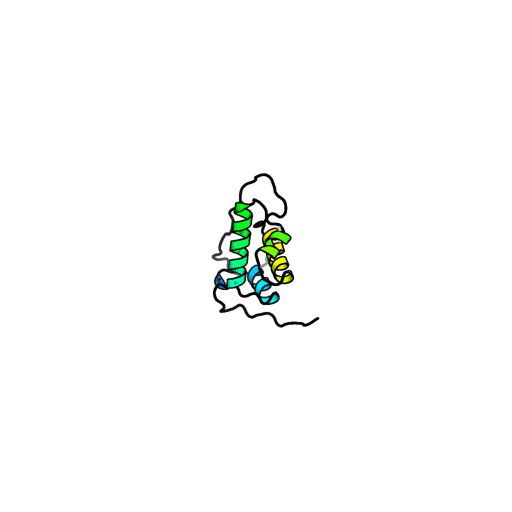888 N N . ALA A 1 118 ? -71.054 -11.638 -18.529 1.00 56.69 118 ALA A N 1
ATOM 889 C CA . ALA A 1 118 ? -72.261 -12.235 -19.090 1.00 56.69 118 ALA A CA 1
ATOM 890 C C . ALA A 1 118 ? -73.047 -11.121 -19.790 1.00 56.69 118 ALA A C 1
ATOM 892 O O . ALA A 1 118 ? -73.708 -10.323 -19.131 1.00 56.69 118 ALA A O 1
ATOM 893 N N . ASN A 1 119 ? -72.942 -11.050 -21.119 1.00 64.69 119 ASN A N 1
ATOM 894 C CA . ASN A 1 119 ? -73.786 -10.187 -21.941 1.00 64.69 119 ASN A CA 1
ATOM 895 C C . ASN A 1 119 ? -74.792 -11.046 -22.710 1.00 64.69 119 ASN A C 1
ATOM 897 O O . ASN A 1 119 ? -74.429 -12.072 -23.288 1.00 64.69 119 ASN A O 1
ATOM 901 N N . LYS A 1 120 ? -76.047 -10.598 -22.668 1.00 52.66 120 LYS A N 1
ATOM 902 C CA . LYS A 1 120 ? -77.162 -11.042 -23.503 1.00 52.66 120 LYS A CA 1
ATOM 903 C C . LYS A 1 120 ? -77.260 -10.139 -24.724 1.00 52.66 120 LYS A C 1
ATOM 905 O O . LYS A 1 120 ? -76.968 -8.934 -24.558 1.00 52.66 120 LYS A O 1
#

Sequence (120 aa):
QRHQRPLDIRGLPGAELLTAWEGELCAGCRLLPVHYLALKEALMRRCLKEGHVSRTDARAMFKVDGHKLMRVYDLLLSVGWLRDEPAAQEEPPAGAGDDAQKSDAAEAAGEAEGAAGANK